Protein AF-Q64NG9-F1 (afdb_monomer)

Sequence (85 aa):
MAKKQNKPVKEETLETILFNCRNSLRGRAAMTDKRDLLLTLVFLKFIGERFKQQKEKIRYEIVEVQGIDDKDFIELQLSRPNQYM

Secondary structure (DSSP, 8-state):
-------------HHHHHHHHHHHHHSS-SSHHHHHHHHHHHHHHHHHHHHHHHHHHHHHIIIIIT----HHHHHHHHH-GGGG-

Organism: Bacteroides fragilis (strain YCH46) (NCBI:txid295405)

Radius of gyration: 19.04 Å; Cα contacts (8 Å, |Δi|>4): 24; chains: 1; bounding box: 35×47×48 Å

Solvent-accessible surface area (backbone atoms only — not comparable to full-atom values): 5293 Å² total; per-residue (Å²): 137,85,84,80,78,80,71,82,80,72,80,72,45,70,70,55,55,54,51,49,57,55,57,74,68,63,80,76,78,87,60,56,68,69,48,50,51,52,48,51,50,52,45,53,51,50,52,51,52,52,50,51,53,50,54,52,49,54,50,44,48,40,36,75,71,67,64,49,86,47,66,69,60,50,50,55,53,72,68,40,72,76,78,77,112

Structure (mmCIF, N/CA/C/O backbone):
data_AF-Q64NG9-F1
#
_entry.id   AF-Q64NG9-F1
#
loop_
_atom_site.group_PDB
_atom_site.id
_atom_site.type_symbol
_atom_site.label_atom_id
_atom_site.label_alt_id
_atom_site.label_comp_id
_atom_site.label_asym_id
_atom_site.label_entity_id
_atom_site.label_seq_id
_atom_site.pdbx_PDB_ins_code
_atom_site.Cartn_x
_atom_site.Cartn_y
_atom_site.Cartn_z
_atom_site.occupancy
_atom_site.B_iso_or_equiv
_atom_site.auth_seq_id
_atom_site.auth_comp_id
_atom_site.auth_asym_id
_atom_site.auth_atom_id
_atom_site.pdbx_PDB_model_num
ATOM 1 N N . MET A 1 1 ? 18.739 39.359 6.835 1.00 39.22 1 MET A N 1
ATOM 2 C CA . MET A 1 1 ? 17.894 38.215 7.246 1.00 39.22 1 MET A CA 1
ATOM 3 C C . MET A 1 1 ? 17.144 37.701 6.021 1.00 39.22 1 MET A C 1
ATOM 5 O O . MET A 1 1 ? 16.281 38.408 5.516 1.00 39.22 1 MET A O 1
ATOM 9 N N . ALA A 1 2 ? 17.540 36.552 5.466 1.00 42.91 2 ALA A N 1
ATOM 10 C CA . ALA A 1 2 ? 16.956 36.005 4.238 1.00 42.91 2 ALA A CA 1
ATOM 11 C C . ALA A 1 2 ? 15.650 35.250 4.545 1.00 42.91 2 ALA A C 1
ATOM 13 O O . ALA A 1 2 ? 15.638 34.335 5.367 1.00 42.91 2 ALA A O 1
ATOM 14 N N . LYS A 1 3 ? 14.547 35.643 3.893 1.00 47.88 3 LYS A N 1
ATOM 15 C CA . LYS A 1 3 ? 13.240 34.977 3.998 1.00 47.88 3 LYS A CA 1
ATOM 16 C C . LYS A 1 3 ? 13.334 33.577 3.379 1.00 47.88 3 LYS A C 1
ATOM 18 O O . LYS A 1 3 ? 13.471 33.445 2.166 1.00 47.88 3 LYS A O 1
ATOM 23 N N . LYS A 1 4 ? 13.255 32.536 4.212 1.00 46.69 4 LYS A N 1
ATOM 24 C CA . LYS A 1 4 ? 13.163 31.136 3.781 1.00 46.69 4 LYS A CA 1
ATOM 25 C C . LYS A 1 4 ? 11.808 30.937 3.091 1.00 46.69 4 LYS A C 1
ATOM 27 O O . LYS A 1 4 ? 10.774 30.920 3.750 1.00 46.69 4 LYS A O 1
ATOM 32 N N . GLN A 1 5 ? 11.813 30.859 1.761 1.00 48.94 5 GLN A N 1
ATOM 33 C CA . GLN A 1 5 ? 10.632 30.518 0.969 1.00 48.94 5 GLN A CA 1
ATOM 34 C C . GLN A 1 5 ? 10.210 29.087 1.314 1.00 48.94 5 GLN A C 1
ATOM 36 O O . GLN A 1 5 ? 10.925 28.129 1.018 1.00 48.94 5 GLN A O 1
ATOM 41 N N . ASN A 1 6 ? 9.058 28.952 1.966 1.00 45.97 6 ASN A N 1
ATOM 42 C CA . ASN A 1 6 ? 8.428 27.667 2.217 1.00 45.97 6 ASN A CA 1
ATOM 43 C C . ASN A 1 6 ? 7.869 27.171 0.875 1.00 45.97 6 ASN A C 1
ATOM 45 O O . ASN A 1 6 ? 6.832 27.652 0.420 1.00 45.97 6 ASN A O 1
ATOM 49 N N . LYS A 1 7 ? 8.602 26.292 0.177 1.00 45.78 7 LYS A N 1
ATOM 50 C CA . LYS A 1 7 ? 8.066 25.622 -1.016 1.00 45.78 7 LYS A CA 1
ATOM 51 C C . LYS A 1 7 ? 6.844 24.809 -0.575 1.00 45.78 7 LYS A C 1
ATOM 53 O O . LYS A 1 7 ? 6.968 24.089 0.417 1.00 45.78 7 LYS A O 1
ATOM 58 N N . PRO A 1 8 ? 5.696 24.902 -1.270 1.00 45.94 8 PRO A N 1
ATOM 59 C CA . PRO A 1 8 ? 4.578 24.017 -0.994 1.00 45.94 8 PRO A CA 1
ATOM 60 C C . PRO A 1 8 ? 5.088 22.586 -1.140 1.00 45.94 8 PRO A C 1
ATOM 62 O O . PRO A 1 8 ? 5.655 22.227 -2.177 1.00 45.94 8 PRO A O 1
ATOM 65 N N . VAL A 1 9 ? 4.957 21.805 -0.071 1.00 48.81 9 VAL A N 1
ATOM 66 C CA . VAL A 1 9 ? 5.162 20.362 -0.118 1.00 48.81 9 VAL A CA 1
ATOM 67 C C . VAL A 1 9 ? 4.069 19.859 -1.050 1.00 48.81 9 VAL A C 1
ATOM 69 O O . VAL A 1 9 ? 2.913 19.764 -0.656 1.00 48.81 9 VAL A O 1
ATOM 72 N N . LYS A 1 10 ? 4.400 19.661 -2.330 1.00 57.38 10 LYS A N 1
ATOM 73 C CA . LYS A 1 10 ? 3.544 18.874 -3.209 1.00 57.38 10 LYS A CA 1
ATOM 74 C C . LYS A 1 10 ? 3.487 17.504 -2.557 1.00 57.38 10 LYS A C 1
ATOM 76 O O . LYS A 1 10 ? 4.516 16.836 -2.477 1.00 57.38 10 LYS A O 1
ATOM 81 N N . GLU A 1 11 ? 2.320 17.138 -2.049 1.00 56.59 11 GLU A N 1
ATOM 82 C CA . GLU A 1 11 ? 2.017 15.746 -1.760 1.00 56.59 11 GLU A CA 1
ATOM 83 C C . GLU A 1 11 ? 2.185 15.010 -3.088 1.00 56.59 11 GLU A C 1
ATOM 85 O O . GLU A 1 11 ? 1.380 15.144 -4.011 1.00 56.59 11 GLU A O 1
ATOM 90 N N . GLU A 1 12 ? 3.334 14.356 -3.254 1.00 62.94 12 GLU A N 1
ATOM 91 C CA . GLU A 1 12 ? 3.552 13.486 -4.395 1.00 62.94 12 GLU A CA 1
ATOM 92 C C . GLU A 1 12 ? 2.576 12.330 -4.220 1.00 62.94 12 GLU A C 1
ATOM 94 O O . GLU A 1 12 ? 2.755 11.478 -3.349 1.00 62.94 12 GLU A O 1
ATOM 99 N N . THR A 1 13 ? 1.510 12.334 -5.019 1.00 75.81 13 THR A N 1
ATOM 100 C CA . THR A 1 13 ? 0.568 11.222 -5.033 1.00 75.81 13 THR A CA 1
ATOM 101 C C . THR A 1 13 ? 1.329 9.949 -5.373 1.00 75.81 13 THR A C 1
ATOM 103 O O . THR A 1 13 ? 2.309 9.976 -6.128 1.00 75.81 13 THR A O 1
ATOM 106 N N . LEU A 1 14 ? 0.871 8.816 -4.843 1.00 66.81 14 LEU A N 1
ATOM 107 C CA . LEU A 1 14 ? 1.462 7.516 -5.145 1.00 66.81 14 LEU A CA 1
ATOM 108 C C . LEU A 1 14 ? 1.633 7.339 -6.665 1.00 66.81 14 LEU A C 1
ATOM 110 O O . LEU A 1 14 ? 2.700 6.965 -7.131 1.00 66.81 14 LEU A O 1
ATOM 114 N N . GLU A 1 15 ? 0.637 7.739 -7.452 1.00 66.38 15 GLU A N 1
ATOM 115 C CA . GLU A 1 15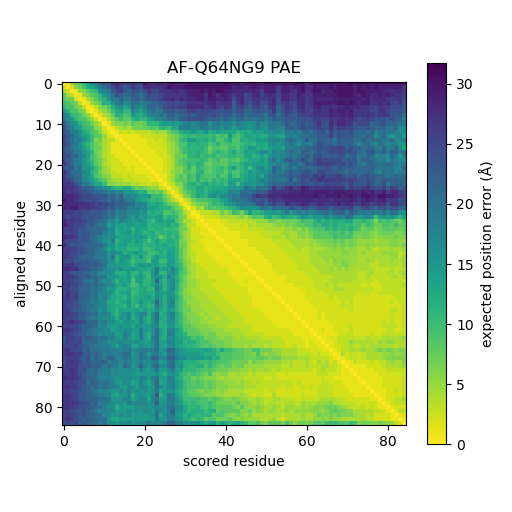 ? 0.659 7.736 -8.920 1.00 66.38 15 GLU A CA 1
ATOM 116 C C . GLU A 1 15 ? 1.835 8.527 -9.516 1.00 66.38 15 GLU A C 1
ATOM 118 O O . GLU A 1 15 ? 2.490 8.050 -10.445 1.00 66.38 15 GLU A O 1
ATOM 123 N N . THR A 1 16 ? 2.148 9.702 -8.962 1.00 74.69 16 THR A N 1
ATOM 124 C CA . THR A 1 16 ? 3.253 10.563 -9.412 1.00 74.69 16 THR A CA 1
ATOM 125 C C . THR A 1 16 ? 4.608 9.913 -9.133 1.00 74.69 16 THR A C 1
ATOM 127 O O . THR A 1 16 ? 5.459 9.834 -10.024 1.00 74.69 16 THR A O 1
ATOM 130 N N . ILE A 1 17 ? 4.788 9.367 -7.928 1.00 74.81 17 ILE A N 1
ATOM 131 C CA . ILE A 1 17 ? 6.015 8.656 -7.528 1.00 74.81 17 ILE A CA 1
ATOM 132 C C . ILE A 1 17 ? 6.238 7.455 -8.450 1.00 74.81 17 ILE A C 1
ATOM 134 O O . ILE A 1 17 ? 7.326 7.229 -8.986 1.00 74.81 17 ILE A O 1
ATOM 138 N N . LEU A 1 18 ? 5.169 6.701 -8.678 1.00 70.50 18 LEU A N 1
ATOM 139 C CA . LEU A 1 18 ? 5.167 5.501 -9.489 1.00 70.50 18 LEU A CA 1
ATOM 140 C C . LEU A 1 18 ? 5.461 5.783 -10.972 1.00 70.50 18 LEU A C 1
ATOM 142 O O . LEU A 1 18 ? 6.233 5.056 -11.610 1.00 70.50 18 LEU A O 1
ATOM 146 N N . PHE A 1 19 ? 4.906 6.870 -11.508 1.00 71.44 19 PHE A N 1
ATOM 147 C CA . PHE A 1 19 ? 5.171 7.329 -12.867 1.00 71.44 19 PHE A CA 1
ATOM 148 C C . PHE A 1 19 ? 6.633 7.762 -13.048 1.00 71.44 19 PHE A C 1
ATOM 150 O O . PHE A 1 19 ? 7.274 7.392 -14.037 1.00 71.44 19 PHE A O 1
ATOM 157 N N . ASN A 1 20 ? 7.195 8.467 -12.063 1.00 75.31 20 ASN A N 1
ATOM 158 C CA . ASN A 1 20 ? 8.592 8.897 -12.072 1.00 75.31 20 ASN A CA 1
ATOM 159 C C . ASN A 1 20 ? 9.560 7.707 -12.039 1.00 75.31 20 ASN A C 1
ATOM 161 O O . ASN A 1 20 ? 10.476 7.645 -12.863 1.00 75.31 20 ASN A O 1
ATOM 165 N N . CYS A 1 21 ? 9.319 6.714 -11.176 1.00 69.38 21 CYS A N 1
ATOM 166 C CA . CYS A 1 21 ? 10.124 5.490 -11.130 1.00 69.38 21 CYS A CA 1
ATOM 167 C C . CYS A 1 21 ? 10.145 4.764 -12.482 1.00 69.38 21 CYS A C 1
ATOM 169 O O . CYS A 1 21 ? 11.218 4.395 -12.966 1.00 69.38 21 CYS A O 1
ATOM 171 N N . ARG A 1 22 ? 8.985 4.612 -13.138 1.00 72.94 22 ARG A N 1
ATOM 172 C CA . ARG A 1 22 ? 8.904 4.018 -14.483 1.00 72.94 22 ARG A CA 1
ATOM 173 C C . ARG A 1 22 ? 9.744 4.804 -15.489 1.00 72.94 22 ARG A C 1
ATOM 175 O O . ARG A 1 22 ? 10.481 4.216 -16.281 1.00 72.94 22 ARG A O 1
ATOM 182 N N . ASN A 1 23 ? 9.628 6.12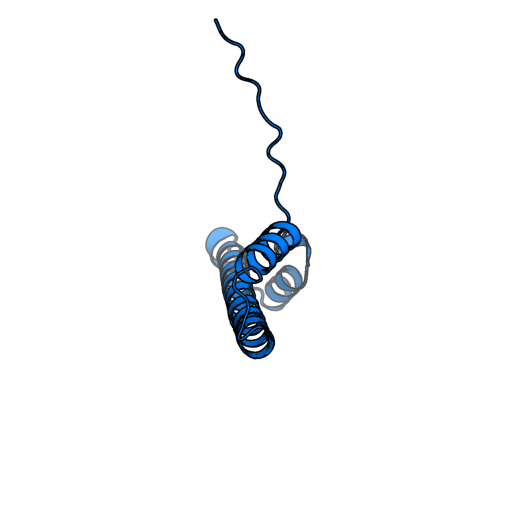7 -15.470 1.00 73.56 23 ASN A N 1
ATOM 183 C CA . ASN A 1 23 ? 10.252 6.975 -16.475 1.00 73.56 23 ASN A CA 1
ATOM 184 C C . ASN A 1 23 ? 11.787 6.974 -16.358 1.00 73.56 23 ASN A C 1
ATOM 186 O O . ASN A 1 23 ? 12.479 6.845 -17.369 1.00 73.56 23 ASN A O 1
ATOM 190 N N . SER A 1 24 ? 12.329 7.004 -15.133 1.00 67.75 24 SER A N 1
ATOM 191 C CA . SER A 1 24 ? 13.777 6.920 -14.875 1.00 67.75 24 SER A CA 1
ATOM 192 C C . SER A 1 24 ? 14.424 5.626 -15.382 1.00 67.75 24 SER A C 1
ATOM 194 O O . SER A 1 24 ? 15.616 5.598 -15.685 1.00 67.75 24 SER A O 1
ATOM 196 N N . LEU A 1 25 ? 13.655 4.547 -15.497 1.00 63.53 25 LEU A N 1
ATOM 197 C CA . LEU A 1 25 ? 14.160 3.220 -15.845 1.00 63.53 25 LEU A CA 1
ATOM 198 C C . LEU A 1 25 ? 14.033 2.902 -17.353 1.00 63.53 25 LEU A C 1
ATOM 200 O O . LEU A 1 25 ? 14.690 1.982 -17.844 1.00 63.53 25 LEU A O 1
ATOM 204 N N . ARG A 1 26 ? 13.281 3.712 -18.117 1.00 65.56 26 ARG A N 1
ATOM 205 C CA . ARG A 1 26 ? 13.081 3.567 -19.575 1.00 65.56 26 ARG A CA 1
ATOM 206 C C . ARG A 1 26 ? 14.319 3.944 -20.415 1.00 65.56 26 ARG A C 1
ATOM 208 O O . ARG A 1 26 ? 14.513 3.407 -21.505 1.00 65.56 26 ARG A O 1
ATOM 215 N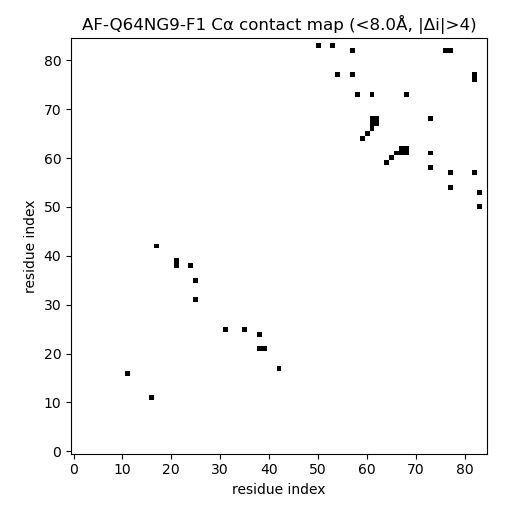 N . GLY A 1 27 ? 15.180 4.835 -19.918 1.00 59.88 27 GLY A N 1
ATOM 216 C CA . GLY A 1 27 ? 16.186 5.568 -20.710 1.00 59.88 27 GLY A CA 1
ATOM 217 C C . GLY A 1 27 ? 17.462 4.846 -21.189 1.00 59.88 27 GLY A C 1
ATOM 218 O O . GLY A 1 27 ? 18.349 5.523 -21.691 1.00 59.88 27 GLY A O 1
ATOM 219 N N . ARG A 1 28 ? 17.622 3.518 -21.052 1.00 57.22 28 ARG A N 1
ATOM 220 C CA . ARG A 1 28 ? 18.876 2.806 -21.435 1.00 57.22 28 ARG A CA 1
ATOM 221 C C . ARG A 1 28 ? 18.637 1.677 -22.450 1.00 57.22 28 ARG A C 1
ATOM 223 O O . ARG A 1 28 ? 18.576 0.511 -22.077 1.00 57.22 28 ARG A O 1
ATOM 230 N N . ALA A 1 29 ? 18.346 2.013 -23.706 1.00 50.94 29 ALA A N 1
ATOM 231 C CA . ALA A 1 29 ? 17.700 1.112 -24.669 1.00 50.94 29 ALA A CA 1
ATOM 232 C C . ALA A 1 29 ? 18.656 0.243 -25.518 1.00 50.94 29 ALA A C 1
ATOM 234 O O . ALA A 1 29 ? 19.502 0.765 -26.233 1.00 50.94 29 ALA A O 1
ATOM 235 N N . ALA A 1 30 ? 18.421 -1.074 -25.460 1.00 55.25 30 ALA A N 1
ATOM 236 C CA . ALA A 1 30 ? 18.631 -2.076 -26.526 1.00 55.25 30 ALA A CA 1
ATOM 237 C C . ALA A 1 30 ? 17.884 -3.401 -26.203 1.00 55.25 30 ALA A C 1
ATOM 239 O O . ALA A 1 30 ? 17.658 -4.223 -27.080 1.00 55.25 30 ALA A O 1
ATOM 240 N N . MET A 1 31 ? 17.438 -3.584 -24.949 1.00 55.34 31 MET A N 1
ATOM 241 C CA . MET A 1 31 ? 16.590 -4.690 -24.461 1.00 55.34 31 MET A CA 1
ATOM 242 C C . MET A 1 31 ? 15.294 -4.150 -23.819 1.00 55.34 31 MET A C 1
ATOM 244 O O . MET A 1 31 ? 15.002 -4.426 -22.655 1.00 55.34 31 MET A O 1
ATOM 248 N N . THR A 1 32 ? 14.566 -3.282 -24.524 1.00 59.44 32 THR A N 1
ATOM 249 C CA . THR A 1 32 ? 13.477 -2.463 -23.955 1.00 59.44 32 THR A CA 1
ATOM 250 C C . THR A 1 32 ? 12.308 -3.287 -23.429 1.00 59.44 32 THR A C 1
ATOM 252 O O . THR A 1 32 ? 11.893 -3.069 -22.299 1.00 59.44 32 THR A O 1
ATOM 255 N N . ASP A 1 33 ? 11.842 -4.298 -24.158 1.00 64.75 33 ASP A N 1
ATOM 256 C CA . ASP A 1 33 ? 10.553 -4.926 -23.832 1.00 64.75 33 ASP A CA 1
ATOM 257 C C . ASP A 1 33 ? 10.648 -5.887 -22.640 1.00 64.75 33 ASP A C 1
ATOM 259 O O . ASP A 1 33 ? 9.817 -5.861 -21.733 1.00 64.75 33 ASP A O 1
ATOM 263 N N . LYS A 1 34 ? 11.714 -6.699 -22.581 1.00 65.75 34 LYS A N 1
ATOM 264 C CA . LYS A 1 34 ? 11.958 -7.602 -21.441 1.00 65.75 34 LYS A CA 1
ATOM 265 C C . LYS A 1 34 ? 12.291 -6.827 -20.169 1.00 65.75 34 LYS A C 1
ATOM 267 O O . LYS A 1 34 ? 11.861 -7.220 -19.087 1.00 65.75 34 LYS A O 1
ATOM 272 N N . ARG A 1 35 ? 13.044 -5.728 -20.288 1.00 72.19 35 ARG A N 1
ATOM 273 C CA . ARG A 1 35 ? 13.352 -4.857 -19.151 1.00 72.19 35 ARG A CA 1
ATOM 274 C C . ARG A 1 35 ? 12.100 -4.143 -18.668 1.00 72.19 35 ARG A C 1
ATOM 276 O O . ARG A 1 35 ? 11.880 -4.123 -17.468 1.00 72.19 35 ARG A O 1
ATOM 283 N N . ASP A 1 36 ? 11.294 -3.585 -19.562 1.00 70.81 36 ASP A N 1
ATOM 284 C CA . ASP A 1 36 ? 10.085 -2.857 -19.183 1.00 70.81 36 ASP A CA 1
ATOM 285 C C . ASP A 1 36 ? 9.059 -3.807 -18.538 1.00 70.81 36 ASP A C 1
ATOM 287 O O . ASP A 1 36 ? 8.470 -3.449 -17.523 1.00 70.81 36 ASP A O 1
ATOM 291 N N . LEU A 1 37 ? 8.943 -5.056 -19.013 1.00 74.75 37 LEU A N 1
ATOM 292 C CA . LEU A 1 37 ? 8.162 -6.103 -18.343 1.00 74.75 37 LEU A CA 1
ATOM 293 C C . LEU A 1 37 ? 8.700 -6.414 -16.938 1.00 74.75 37 LEU A C 1
ATOM 295 O O . LEU A 1 37 ? 7.939 -6.400 -15.972 1.00 74.75 37 LEU A O 1
ATOM 299 N N . LEU A 1 38 ? 10.006 -6.674 -16.804 1.00 79.44 38 LEU A N 1
ATOM 300 C CA . LEU A 1 38 ? 10.642 -6.914 -15.502 1.00 79.44 38 LEU A CA 1
ATOM 301 C C . LEU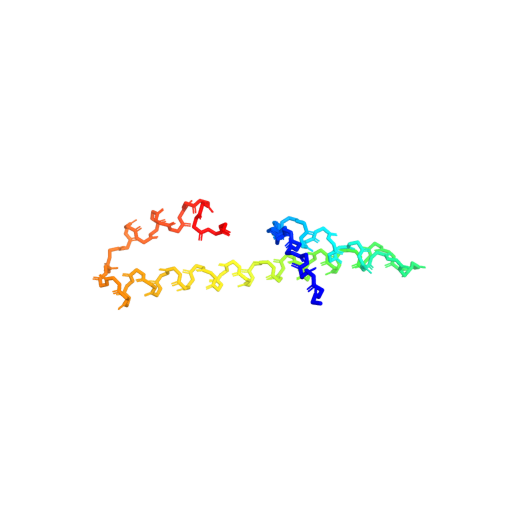 A 1 38 ? 10.429 -5.737 -14.555 1.00 79.44 38 LEU A C 1
ATOM 303 O O . LEU A 1 38 ? 10.175 -5.924 -13.370 1.00 79.44 38 LEU A O 1
ATOM 307 N N . LEU A 1 39 ? 10.495 -4.525 -15.085 1.00 78.12 39 LEU A N 1
ATOM 308 C CA . LEU A 1 39 ? 10.307 -3.311 -14.329 1.00 78.12 39 LEU A CA 1
ATOM 309 C C . LEU A 1 39 ? 8.871 -3.154 -13.849 1.00 78.12 39 LEU A C 1
ATOM 311 O O . LEU A 1 39 ? 8.663 -2.847 -12.681 1.00 78.12 39 LEU A O 1
ATOM 315 N N . THR A 1 40 ? 7.893 -3.406 -14.719 1.00 79.38 40 THR A N 1
ATOM 316 C CA . THR A 1 40 ? 6.478 -3.452 -14.355 1.00 79.38 40 THR A CA 1
ATOM 317 C C . THR A 1 40 ? 6.229 -4.518 -13.293 1.00 79.38 40 THR A C 1
ATOM 319 O O . THR A 1 40 ? 5.509 -4.252 -12.339 1.00 79.38 40 THR A O 1
ATOM 322 N N . LEU A 1 41 ? 6.858 -5.691 -13.383 1.00 82.00 41 LEU A N 1
ATOM 323 C CA . LEU A 1 41 ? 6.718 -6.747 -12.376 1.00 82.00 41 LEU A CA 1
ATOM 324 C C . LEU A 1 41 ? 7.343 -6.362 -11.029 1.00 82.00 41 LEU A C 1
ATOM 326 O O . LEU A 1 41 ? 6.710 -6.537 -9.990 1.00 82.00 41 LEU A O 1
ATOM 330 N N . VAL A 1 42 ? 8.559 -5.806 -11.031 1.00 85.88 42 VAL A N 1
ATOM 331 C CA . VAL A 1 42 ? 9.229 -5.313 -9.814 1.00 85.88 42 VAL A CA 1
ATOM 332 C C . VAL A 1 42 ? 8.425 -4.182 -9.186 1.00 85.88 42 VAL A C 1
ATOM 334 O O . VAL A 1 42 ? 8.257 -4.140 -7.973 1.00 85.88 42 VAL A O 1
ATOM 337 N N . PHE A 1 43 ? 7.880 -3.300 -10.011 1.00 85.06 43 PHE A N 1
ATOM 338 C CA . PHE A 1 43 ? 7.001 -2.228 -9.591 1.00 85.06 43 PHE A CA 1
ATOM 339 C C . PHE A 1 43 ? 5.704 -2.754 -8.963 1.00 85.06 43 PHE A C 1
ATOM 341 O O . PHE A 1 43 ? 5.373 -2.347 -7.854 1.00 85.06 43 PHE A O 1
ATOM 348 N N . LEU A 1 44 ? 5.005 -3.691 -9.618 1.00 85.50 44 LEU A N 1
ATOM 349 C CA . LEU A 1 44 ? 3.785 -4.320 -9.095 1.00 85.50 44 LEU A CA 1
ATOM 350 C C . LEU A 1 44 ? 4.057 -5.032 -7.766 1.00 85.50 44 LEU A C 1
ATOM 352 O O . LEU A 1 44 ? 3.278 -4.914 -6.820 1.00 85.50 44 LEU A O 1
ATOM 356 N N . LYS A 1 45 ? 5.197 -5.723 -7.668 1.00 87.00 45 LYS A N 1
ATOM 357 C CA . LYS A 1 45 ? 5.657 -6.334 -6.421 1.00 87.00 45 LYS A CA 1
ATOM 358 C C . LYS A 1 45 ? 5.892 -5.279 -5.340 1.00 87.00 45 LYS A C 1
ATOM 360 O O . LYS A 1 45 ? 5.378 -5.421 -4.236 1.00 87.00 45 LYS A O 1
ATOM 365 N N . PHE A 1 46 ? 6.614 -4.210 -5.664 1.00 87.75 46 PHE A N 1
ATOM 366 C CA . PHE A 1 46 ? 6.942 -3.144 -4.722 1.00 87.75 46 PHE A CA 1
ATOM 367 C C . PHE A 1 46 ? 5.689 -2.448 -4.175 1.00 87.75 46 PHE A C 1
ATOM 369 O O . PHE A 1 46 ? 5.557 -2.289 -2.962 1.00 87.75 46 PHE A O 1
ATOM 376 N N . ILE A 1 47 ? 4.732 -2.083 -5.036 1.00 85.88 47 ILE A N 1
ATOM 377 C CA . ILE A 1 47 ? 3.475 -1.471 -4.578 1.00 85.88 47 ILE A CA 1
ATOM 378 C C . ILE A 1 47 ? 2.625 -2.454 -3.776 1.00 85.88 47 ILE A C 1
ATOM 380 O O . ILE A 1 47 ? 2.029 -2.054 -2.781 1.00 85.88 47 ILE A O 1
ATOM 384 N N . GLY A 1 48 ? 2.601 -3.735 -4.156 1.00 87.12 48 GLY A N 1
ATOM 385 C CA . GLY A 1 48 ? 1.868 -4.768 -3.427 1.00 87.12 48 GLY A CA 1
ATOM 386 C C . GLY A 1 48 ? 2.422 -4.978 -2.017 1.00 87.12 48 GLY A C 1
ATOM 387 O O . GLY A 1 48 ? 1.658 -5.083 -1.058 1.00 87.12 48 GLY A O 1
ATOM 388 N N . GLU A 1 49 ? 3.748 -4.965 -1.867 1.00 90.88 49 GLU A N 1
ATOM 389 C CA . GLU A 1 49 ? 4.418 -5.029 -0.565 1.00 90.88 49 GLU A CA 1
ATOM 390 C C . GLU A 1 49 ? 4.115 -3.795 0.291 1.00 90.88 49 GLU A C 1
ATOM 392 O O . GLU A 1 49 ? 3.749 -3.938 1.460 1.00 90.88 49 GLU A O 1
ATOM 397 N N . ARG A 1 50 ? 4.199 -2.588 -0.284 1.00 87.44 50 ARG A N 1
ATOM 398 C CA . ARG A 1 50 ? 3.843 -1.340 0.411 1.00 87.44 50 ARG A CA 1
ATOM 399 C C . ARG A 1 50 ? 2.379 -1.318 0.845 1.00 87.44 50 ARG A C 1
ATOM 401 O O . ARG A 1 50 ? 2.093 -0.971 1.988 1.00 87.44 50 ARG A O 1
ATOM 408 N N . PHE A 1 51 ? 1.469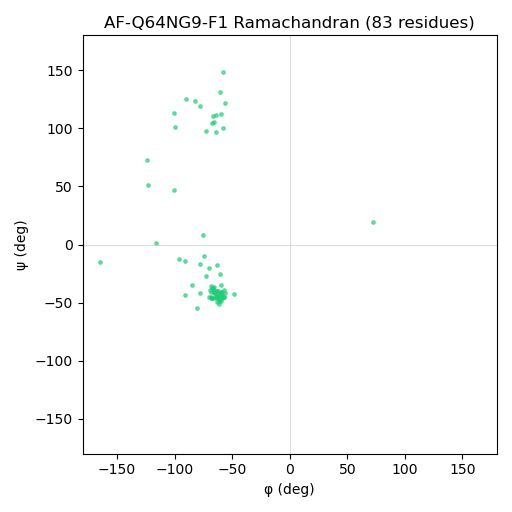 -1.743 -0.027 1.00 88.56 51 PHE A N 1
ATOM 409 C CA . PHE A 1 51 ? 0.043 -1.830 0.275 1.00 88.56 51 PHE A CA 1
ATOM 410 C C . PHE A 1 51 ? -0.226 -2.818 1.414 1.00 88.56 51 PHE A C 1
ATOM 412 O O . PHE A 1 51 ? -0.925 -2.486 2.368 1.00 88.56 51 PHE A O 1
ATOM 419 N N . LYS A 1 52 ? 0.397 -4.005 1.385 1.00 91.12 52 LYS A N 1
ATOM 420 C CA . LYS A 1 52 ? 0.283 -4.990 2.470 1.00 91.12 52 LYS A CA 1
ATOM 421 C C . LYS A 1 52 ? 0.817 -4.444 3.799 1.00 91.12 52 LYS A C 1
ATOM 423 O O . LYS A 1 52 ? 0.164 -4.623 4.820 1.00 91.12 52 LYS A O 1
ATOM 428 N N . GLN A 1 53 ? 1.957 -3.750 3.789 1.00 91.50 53 GLN A N 1
ATOM 429 C CA . GLN A 1 53 ? 2.500 -3.095 4.987 1.00 91.50 53 GLN A CA 1
ATOM 430 C C . GLN A 1 53 ? 1.529 -2.054 5.556 1.0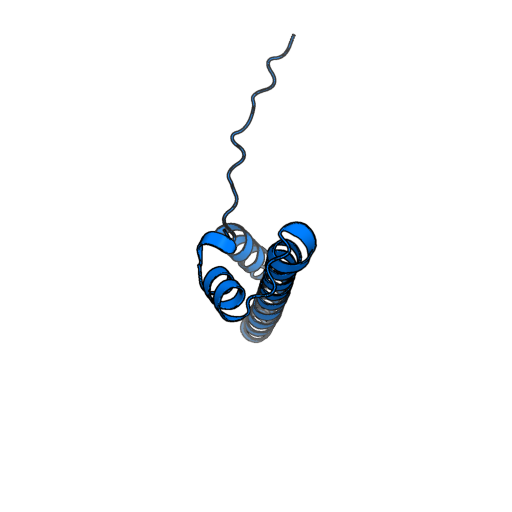0 91.50 53 GLN A C 1
ATOM 432 O O . GLN A 1 53 ? 1.339 -2.002 6.767 1.00 91.50 53 GLN A O 1
ATOM 437 N N . GLN A 1 54 ? 0.892 -1.253 4.699 1.00 90.19 54 GLN A N 1
ATOM 438 C CA . GLN A 1 54 ? -0.091 -0.263 5.138 1.00 90.19 54 GLN A CA 1
ATOM 439 C C . GLN A 1 54 ? -1.339 -0.925 5.738 1.00 90.19 54 GLN A C 1
ATOM 441 O O . GLN A 1 54 ? -1.799 -0.497 6.792 1.00 90.19 54 GLN A O 1
ATOM 446 N N . LYS A 1 55 ? -1.837 -2.019 5.140 1.00 92.19 55 LYS A N 1
ATOM 447 C CA . LYS A 1 55 ? -2.943 -2.810 5.712 1.00 92.19 55 LYS A CA 1
ATOM 448 C C . LYS A 1 55 ? -2.635 -3.312 7.117 1.00 92.19 55 LYS A C 1
ATOM 450 O O . LYS A 1 55 ? -3.485 -3.221 7.996 1.00 92.19 55 LYS A O 1
ATOM 455 N N . GLU A 1 56 ? -1.432 -3.834 7.327 1.00 93.75 56 GLU A N 1
ATOM 456 C CA . GLU A 1 56 ? -1.016 -4.337 8.638 1.00 93.75 56 GLU A CA 1
ATOM 457 C C . GLU A 1 56 ? -0.859 -3.211 9.666 1.00 93.75 56 GLU A C 1
ATOM 459 O O . GLU A 1 56 ? -1.258 -3.385 10.812 1.00 93.75 56 GLU A O 1
ATOM 464 N N . LYS A 1 57 ? -0.382 -2.025 9.262 1.00 92.69 57 LYS A N 1
ATOM 465 C CA . LYS A 1 57 ? -0.374 -0.846 10.144 1.00 92.69 57 LYS A CA 1
ATOM 466 C C . LYS A 1 57 ? -1.778 -0.435 10.577 1.00 92.69 57 LYS A C 1
ATOM 468 O O . LYS A 1 57 ? -2.005 -0.251 11.764 1.00 92.69 57 LYS A O 1
ATOM 473 N N . ILE A 1 58 ? -2.717 -0.347 9.634 1.00 91.69 58 ILE A N 1
ATOM 474 C CA . ILE A 1 58 ? -4.114 -0.000 9.936 1.00 91.69 58 ILE A CA 1
ATOM 475 C C . ILE A 1 58 ? -4.722 -1.032 10.894 1.00 91.69 58 ILE A C 1
ATOM 477 O O . ILE A 1 58 ? -5.390 -0.665 11.855 1.00 91.69 58 ILE A O 1
ATOM 481 N N . ARG A 1 59 ? -4.466 -2.327 10.665 1.00 93.06 59 ARG A N 1
ATOM 482 C CA . ARG A 1 59 ? -4.902 -3.399 11.573 1.00 93.06 59 ARG A CA 1
ATOM 483 C C . ARG A 1 59 ? -4.329 -3.232 12.972 1.00 93.06 59 ARG A C 1
ATOM 485 O O . ARG A 1 59 ? -5.084 -3.292 13.933 1.00 93.06 59 ARG A O 1
ATOM 492 N N . TYR A 1 60 ? -3.024 -2.996 13.074 1.00 93.50 60 TYR A N 1
ATOM 493 C CA . TYR A 1 60 ? -2.352 -2.760 14.347 1.00 93.50 60 TYR A CA 1
ATOM 494 C C . TYR A 1 60 ? -2.947 -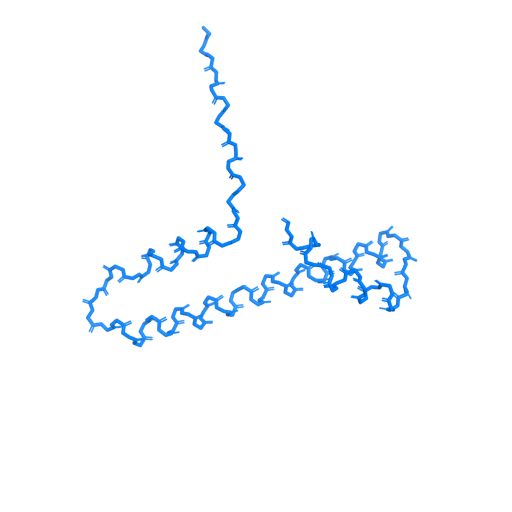1.553 15.084 1.00 93.50 60 TYR A C 1
ATOM 496 O O . TYR A 1 60 ? -3.241 -1.638 16.268 1.00 93.50 60 TYR A O 1
ATOM 504 N N . GLU A 1 61 ? -3.192 -0.441 14.391 1.00 92.38 61 GLU A N 1
ATOM 505 C CA . GLU A 1 61 ? -3.809 0.743 14.995 1.00 92.38 61 GLU A CA 1
ATOM 506 C C . GLU A 1 61 ? -5.229 0.462 15.511 1.00 92.38 61 GLU A C 1
ATOM 508 O O .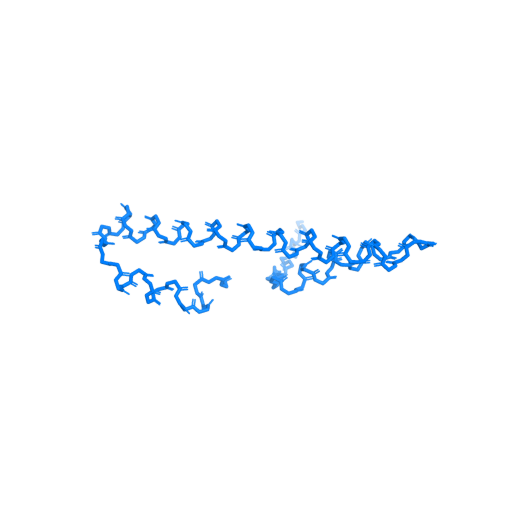 GLU A 1 61 ? -5.579 0.889 16.609 1.00 92.38 61 GLU A O 1
ATOM 513 N N . ILE A 1 62 ? -6.047 -0.285 14.768 1.00 91.88 62 ILE A N 1
ATOM 514 C CA . ILE A 1 62 ? -7.419 -0.606 15.190 1.00 91.88 62 ILE A CA 1
ATOM 515 C C . ILE A 1 62 ? -7.421 -1.587 16.376 1.00 91.88 62 ILE A C 1
ATOM 517 O O . ILE A 1 62 ? -8.132 -1.371 17.357 1.00 91.88 62 ILE A O 1
ATOM 521 N N . VAL A 1 63 ? -6.610 -2.644 16.322 1.00 93.50 63 VAL A N 1
ATOM 522 C CA . VAL A 1 63 ? -6.623 -3.704 17.342 1.00 93.50 63 VAL A CA 1
ATOM 523 C C . VAL A 1 63 ? -5.834 -3.295 18.583 1.00 93.50 63 VAL A C 1
ATOM 525 O O . VAL A 1 63 ? -6.374 -3.300 19.683 1.00 93.50 63 VAL A O 1
ATOM 528 N N . GLU A 1 64 ? -4.573 -2.901 18.422 1.00 93.38 64 GLU A N 1
ATOM 529 C CA . GLU A 1 64 ? -3.650 -2.692 19.545 1.00 93.38 64 GLU A CA 1
ATOM 530 C C . GLU A 1 64 ? -3.775 -1.292 20.152 1.00 93.38 64 GLU A C 1
ATOM 532 O O . GLU A 1 64 ? -3.629 -1.127 21.361 1.00 93.38 64 GLU A O 1
ATOM 537 N N . VAL A 1 65 ? -4.044 -0.264 19.335 1.00 91.31 65 VAL A N 1
ATOM 538 C CA . VAL A 1 65 ? -4.132 1.125 19.828 1.00 91.31 65 VAL A CA 1
ATOM 539 C C . VAL A 1 65 ? -5.561 1.489 20.226 1.00 91.31 65 VAL A C 1
ATOM 541 O O . VAL A 1 65 ? -5.760 2.112 21.267 1.00 91.31 65 VAL A O 1
ATOM 544 N N . GLN A 1 66 ? -6.561 1.113 19.421 1.00 91.38 66 GLN A N 1
ATOM 545 C CA . GLN A 1 66 ? -7.970 1.412 19.714 1.00 91.38 66 GLN A CA 1
ATOM 546 C C . GLN A 1 66 ? -8.671 0.309 20.522 1.00 91.38 66 GLN A C 1
ATOM 548 O O . GLN A 1 66 ? -9.739 0.567 21.075 1.00 91.38 66 GLN A O 1
ATOM 553 N N . GLY A 1 67 ? -8.090 -0.892 20.626 1.00 92.06 67 GLY A N 1
ATOM 554 C CA . GLY A 1 67 ? -8.682 -2.009 21.370 1.00 92.06 67 GLY A CA 1
ATOM 555 C C . GLY A 1 67 ? -9.896 -2.640 20.681 1.00 92.06 67 GLY A C 1
ATOM 556 O O . GLY A 1 67 ? -10.712 -3.272 21.351 1.00 92.06 67 GLY A O 1
ATOM 557 N N . ILE A 1 68 ? -10.062 -2.436 19.370 1.00 90.31 68 ILE A N 1
ATOM 558 C CA . ILE A 1 68 ? -11.213 -2.926 18.605 1.00 90.31 68 ILE A CA 1
ATOM 559 C C . ILE A 1 68 ? -10.804 -4.202 17.863 1.00 90.31 68 ILE A C 1
ATOM 561 O O . ILE A 1 68 ? -10.189 -4.140 16.801 1.00 90.31 68 ILE A O 1
ATOM 565 N N . ASP A 1 69 ? -11.185 -5.362 18.399 1.00 91.62 69 ASP A N 1
ATOM 566 C CA . ASP A 1 69 ? -10.979 -6.678 17.766 1.00 91.62 69 ASP A CA 1
ATOM 567 C C . ASP A 1 69 ? -12.261 -7.190 17.081 1.00 91.62 69 ASP A C 1
ATOM 569 O O . ASP A 1 69 ? -12.714 -8.319 17.272 1.00 91.62 69 ASP A O 1
ATOM 573 N N . ASP A 1 70 ? -12.902 -6.314 16.306 1.00 93.81 70 ASP A N 1
ATOM 574 C CA . ASP A 1 70 ? -14.047 -6.668 15.467 1.00 93.81 70 ASP A CA 1
ATOM 575 C C . ASP A 1 70 ? -13.576 -6.854 14.020 1.00 93.81 70 ASP A C 1
ATOM 577 O O . ASP A 1 70 ? -13.161 -5.908 13.342 1.00 93.81 70 ASP A O 1
ATOM 581 N N . LYS A 1 71 ? -13.646 -8.099 13.539 1.00 90.94 71 LYS A N 1
ATOM 582 C CA . LYS A 1 71 ? -13.183 -8.479 12.200 1.00 90.94 71 LYS A CA 1
ATOM 583 C C . LYS A 1 71 ? -13.961 -7.786 11.087 1.00 90.94 71 LYS A C 1
ATOM 585 O O . LYS A 1 71 ? -13.337 -7.348 10.121 1.00 90.94 71 LYS A O 1
ATOM 590 N N . ASP A 1 72 ? -15.276 -7.649 11.228 1.00 92.88 72 ASP A N 1
ATOM 591 C CA . ASP A 1 72 ? -16.123 -7.032 10.206 1.00 92.88 72 ASP A CA 1
ATOM 592 C C . ASP A 1 72 ? -15.830 -5.531 10.125 1.00 92.88 72 ASP A C 1
ATOM 594 O O . ASP A 1 72 ? -15.715 -4.958 9.037 1.00 92.88 72 ASP A O 1
ATOM 598 N N . PHE A 1 73 ? -15.607 -4.894 11.279 1.00 90.88 73 PHE A N 1
ATOM 599 C CA . PHE A 1 73 ? -15.181 -3.499 11.335 1.00 90.88 73 PHE A CA 1
ATOM 600 C C . PHE A 1 73 ? -13.795 -3.289 10.712 1.00 90.88 73 PHE A C 1
ATOM 602 O O . PHE A 1 73 ? -13.611 -2.364 9.916 1.00 90.88 73 PHE A O 1
ATOM 609 N N . ILE A 1 74 ? -12.822 -4.147 11.030 1.00 91.62 74 ILE A N 1
ATOM 610 C CA . ILE A 1 74 ? -11.467 -4.076 10.468 1.00 91.62 74 ILE A CA 1
ATOM 611 C C . ILE A 1 74 ? -11.511 -4.235 8.945 1.00 91.62 74 ILE A C 1
ATOM 613 O O . ILE A 1 74 ? -10.877 -3.458 8.229 1.00 91.62 74 ILE A O 1
ATOM 617 N N . GLU A 1 75 ? -12.268 -5.200 8.418 1.00 91.75 75 GLU A N 1
ATOM 618 C CA . GLU A 1 75 ? -12.419 -5.366 6.970 1.00 91.75 75 GLU A CA 1
ATOM 619 C C . GLU A 1 75 ? -13.112 -4.169 6.318 1.00 91.75 75 GLU A C 1
ATOM 621 O O . GLU A 1 75 ? -12.656 -3.695 5.272 1.00 91.75 75 GLU A O 1
ATOM 626 N N . LEU A 1 76 ? -14.137 -3.608 6.965 1.00 91.69 76 LEU A N 1
ATOM 627 C CA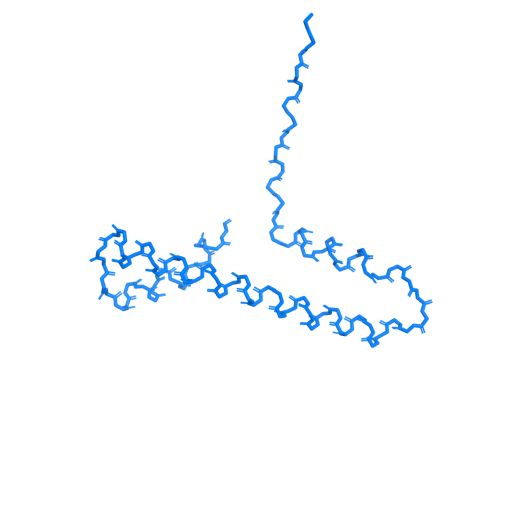 . LEU A 1 76 ? -14.787 -2.389 6.501 1.00 91.69 76 LEU A CA 1
ATOM 628 C C . LEU A 1 76 ? -13.793 -1.224 6.415 1.00 91.69 76 LEU A C 1
ATOM 630 O O . LEU A 1 76 ? -13.780 -0.529 5.398 1.00 91.69 76 LEU A O 1
ATOM 634 N N . GLN A 1 77 ? -12.930 -1.021 7.417 1.00 89.50 77 GLN A N 1
ATOM 635 C CA . GLN A 1 77 ? -11.902 0.028 7.364 1.00 89.50 77 GLN A CA 1
ATOM 636 C C . GLN A 1 77 ? -10.863 -0.237 6.271 1.00 89.50 77 GLN A C 1
ATOM 638 O O . GLN A 1 77 ? -10.503 0.673 5.528 1.00 89.50 77 GLN A O 1
ATOM 643 N N . LEU A 1 78 ? -10.424 -1.486 6.107 1.00 89.62 78 LEU A N 1
ATOM 644 C CA . LEU A 1 78 ? -9.458 -1.865 5.074 1.00 89.62 78 LEU A CA 1
ATOM 645 C C . LEU A 1 78 ? -10.032 -1.804 3.653 1.00 89.62 78 LEU A C 1
ATOM 647 O O . LEU A 1 78 ? -9.258 -1.738 2.698 1.00 89.62 78 LEU A O 1
ATOM 651 N N . SER A 1 79 ? -11.353 -1.841 3.486 1.00 89.44 79 SER A N 1
ATOM 652 C CA . SER A 1 79 ? -12.001 -1.681 2.179 1.00 89.44 79 SER A CA 1
ATOM 653 C C . SER A 1 79 ? -12.074 -0.222 1.712 1.00 89.44 79 SER A C 1
ATOM 655 O O . SER A 1 79 ? -12.274 0.028 0.524 1.00 89.44 79 SER A O 1
ATOM 657 N N . ARG A 1 80 ? -11.892 0.750 2.618 1.00 88.88 80 ARG A N 1
ATOM 658 C CA . ARG A 1 80 ? -12.006 2.181 2.309 1.00 88.88 80 ARG A CA 1
ATOM 659 C C . ARG A 1 80 ? -10.743 2.674 1.595 1.00 88.88 80 ARG A C 1
ATOM 661 O O . ARG A 1 80 ? -9.672 2.664 2.200 1.00 88.88 80 ARG A O 1
ATOM 668 N N . PRO A 1 81 ? -10.843 3.184 0.352 1.00 81.25 81 PRO A N 1
ATOM 669 C CA . PRO A 1 81 ? -9.679 3.672 -0.393 1.00 81.25 81 PRO A CA 1
ATOM 670 C C . PRO A 1 81 ? -8.940 4.812 0.318 1.00 81.25 81 PRO A C 1
ATOM 672 O O . PRO A 1 81 ? -7.716 4.868 0.287 1.00 81.25 81 PRO A O 1
ATOM 675 N N . ASN A 1 82 ? -9.684 5.675 1.016 1.00 84.12 82 ASN A N 1
ATOM 676 C CA . ASN A 1 82 ? -9.138 6.823 1.744 1.00 84.12 82 ASN A CA 1
ATOM 677 C C . ASN A 1 82 ? -8.187 6.431 2.884 1.00 84.12 82 ASN A C 1
ATOM 679 O O . ASN A 1 82 ? -7.427 7.272 3.335 1.00 84.12 82 ASN A O 1
ATOM 683 N N . GLN A 1 83 ? -8.208 5.175 3.338 1.00 77.69 83 GLN A N 1
ATOM 684 C CA . GLN A 1 83 ? -7.311 4.694 4.392 1.00 77.69 83 GLN A CA 1
ATOM 685 C C . GLN A 1 83 ? -5.865 4.483 3.895 1.00 77.69 83 GLN A C 1
ATOM 687 O O . GLN A 1 83 ? -4.956 4.227 4.686 1.00 77.69 83 GLN A O 1
ATOM 692 N N . TYR A 1 84 ? -5.655 4.560 2.577 1.00 77.62 84 TYR A N 1
ATOM 693 C CA . TYR A 1 84 ? -4.368 4.350 1.906 1.00 77.62 84 TYR A CA 1
ATOM 694 C C . TYR A 1 84 ? -3.833 5.599 1.191 1.00 77.62 84 TYR A C 1
ATOM 696 O O . TYR A 1 84 ? -2.792 5.503 0.538 1.00 77.62 84 TYR A O 1
ATOM 704 N N . MET A 1 85 ? -4.558 6.719 1.277 1.00 69.38 85 MET A N 1
ATOM 705 C CA . MET A 1 85 ? -4.147 8.038 0.783 1.00 69.38 85 MET A CA 1
ATOM 706 C C . MET A 1 85 ? -3.417 8.787 1.895 1.00 69.38 85 MET A C 1
ATOM 708 O O . MET A 1 85 ? -2.374 9.396 1.582 1.00 69.38 85 MET A O 1
#

pLDDT: mean 76.5, std 15.75, range [39.22, 93.81]

Mean predicted aligned error: 12.37 Å

InterPro domains:
  IPR038333 Type I restriction enzyme EcoKI-like, methylase subunit, N-terminal domain superfamily [G3DSA:1.20.1260.30] (3-84)

Foldseek 3Di:
DDDDPPDPPPPCPPVNVLVVQLVVQQPDDDPRPVSSVVSVVVSVVVVVVVLVVLLVVLVCCVCVVVVDPDPVVSVVCNVDPVSVD